Protein AF-A0A2H0BVK3-F1 (afdb_monomer_lite)

Sequence (126 aa):
MKNSLEPKHSLQQIRVWFAWVAFAATLLVFSYLFLSQNFFSSQSKKVFSSQKIVQAVSRLASVPNDAPSVKEIENPDLLREQNPSVFKNLLLGDWILEYQDRLIIYRPSTDSVIGTFPFLQIENEQ

Foldseek 3Di:
DDDDDDDPPDPVVVVVVVVVVVVVVVVVVVVVVVVVVVPPPPPPVPVVVQVVQVVLVVVADPDDPDAWDKDFDQDLVVVCVQPVPVSVPPDHGWMWTHDPFWIWIADPVVSDTPDIGGPVNRPPPD

Secondary structure (DSSP, 8-state):
----------HHHHHHHHHHHHHHHHHHHHHHHHHHHTTSTTSHHHHHHHHHHHHHHHHHS---SSPPEEEE-S-HHHHHHH-HHHHTT--TT-EEEE-SSEEEEEEGGGTEEEEEEETHHHHS--

Radius of gyration: 30.16 Å; chains: 1; bounding box: 53×36×91 Å

Organism: NCBI:txid1975041

pLDDT: mean 82.43, std 14.37, range [49.56, 96.25]

Structure (mmCIF, N/CA/C/O backbone):
data_AF-A0A2H0BVK3-F1
#
_entry.id   AF-A0A2H0BVK3-F1
#
loop_
_atom_site.group_PDB
_atom_site.id
_atom_site.type_symbol
_atom_site.label_atom_id
_atom_site.label_alt_id
_atom_site.label_comp_id
_atom_site.label_asym_id
_atom_site.label_entity_id
_atom_site.label_seq_id
_atom_site.pdbx_PDB_ins_code
_atom_site.Cartn_x
_atom_site.Cartn_y
_atom_site.Cartn_z
_atom_site.occupancy
_atom_site.B_iso_or_equiv
_atom_site.auth_seq_id
_atom_site.auth_comp_id
_atom_site.auth_asym_id
_atom_site.auth_atom_id
_atom_site.pdbx_PDB_model_num
ATOM 1 N N . MET A 1 1 ? 29.665 24.620 -77.336 1.00 49.56 1 MET A N 1
ATOM 2 C CA . MET A 1 1 ? 30.457 24.237 -76.147 1.00 49.56 1 MET A CA 1
ATOM 3 C C . MET A 1 1 ? 29.538 23.524 -75.163 1.00 49.56 1 MET A C 1
ATOM 5 O O . MET A 1 1 ? 28.677 24.171 -74.585 1.00 49.56 1 MET A O 1
ATOM 9 N N . LYS A 1 2 ? 29.642 22.196 -75.044 1.00 51.72 2 LYS A N 1
ATOM 10 C CA . LYS A 1 2 ? 28.954 21.393 -74.019 1.00 51.72 2 LYS A CA 1
ATOM 11 C C . LYS A 1 2 ? 30.021 20.535 -73.347 1.00 51.72 2 LYS A C 1
ATOM 13 O O . LYS A 1 2 ? 30.468 19.554 -73.930 1.00 51.72 2 LYS A O 1
ATOM 18 N N . ASN A 1 3 ? 30.459 20.950 -72.164 1.00 64.06 3 ASN A N 1
ATOM 19 C CA . ASN A 1 3 ? 31.393 20.180 -71.353 1.00 64.06 3 ASN A CA 1
ATOM 20 C C . ASN A 1 3 ? 30.566 19.178 -70.547 1.00 64.06 3 ASN A C 1
ATOM 22 O O . ASN A 1 3 ? 29.938 19.547 -69.557 1.00 64.06 3 ASN A O 1
ATOM 26 N N . SER A 1 4 ? 30.511 17.935 -71.021 1.00 63.72 4 SER A N 1
ATOM 27 C CA . SER A 1 4 ? 29.871 16.837 -70.300 1.00 63.72 4 SER A CA 1
ATOM 28 C C . SER A 1 4 ? 30.871 16.272 -69.296 1.00 63.72 4 SER A C 1
ATOM 30 O O . SER A 1 4 ? 31.802 15.562 -69.668 1.00 63.72 4 SER A O 1
ATOM 32 N N . LEU A 1 5 ? 30.711 16.652 -68.032 1.00 68.56 5 LEU A N 1
ATOM 33 C CA . LEU A 1 5 ? 31.425 16.073 -66.899 1.00 68.56 5 LEU A CA 1
ATOM 34 C C . LEU A 1 5 ? 30.666 14.822 -66.458 1.00 68.56 5 LEU A C 1
ATOM 36 O O . LEU A 1 5 ? 29.665 14.928 -65.754 1.00 68.56 5 LEU A O 1
ATOM 40 N N . GLU A 1 6 ? 31.126 13.643 -66.871 1.00 67.12 6 GLU A N 1
ATOM 41 C CA . GLU A 1 6 ? 30.657 12.404 -66.252 1.00 67.12 6 GLU A CA 1
ATOM 42 C C . GLU A 1 6 ? 31.449 12.123 -64.966 1.00 67.12 6 GLU A C 1
ATOM 44 O O . GLU A 1 6 ? 32.683 12.041 -65.000 1.00 67.12 6 GLU A O 1
ATOM 49 N N . PRO A 1 7 ? 30.775 11.959 -63.814 1.00 68.38 7 PRO A N 1
ATOM 50 C CA . PRO A 1 7 ? 31.442 11.586 -62.580 1.00 68.38 7 PRO A CA 1
ATOM 51 C C . PRO A 1 7 ? 31.808 10.098 -62.615 1.00 68.38 7 PRO A C 1
ATOM 53 O O . PRO A 1 7 ? 30.956 9.214 -62.533 1.00 68.38 7 PRO A O 1
ATOM 56 N N . LYS A 1 8 ? 33.112 9.815 -62.684 1.00 64.69 8 LYS A N 1
ATOM 57 C CA . LYS A 1 8 ? 33.685 8.471 -62.537 1.00 64.69 8 LYS A CA 1
ATOM 58 C C . LYS A 1 8 ? 33.593 8.024 -61.074 1.00 64.69 8 LYS A C 1
ATOM 60 O O . LYS A 1 8 ? 34.580 8.044 -60.340 1.00 64.69 8 LYS A O 1
ATOM 65 N N . HIS A 1 9 ? 32.396 7.639 -60.640 1.00 62.75 9 HIS A N 1
ATOM 66 C CA . HIS A 1 9 ? 32.188 7.060 -59.318 1.00 62.75 9 HIS A CA 1
ATOM 67 C C . HIS A 1 9 ? 32.835 5.668 -59.290 1.00 62.75 9 HIS A C 1
ATOM 69 O O . HIS A 1 9 ? 32.385 4.736 -59.956 1.00 62.75 9 HIS A O 1
ATOM 75 N N . SER A 1 10 ? 33.954 5.531 -58.576 1.00 71.88 10 SER A N 1
ATOM 76 C CA . SER A 1 10 ? 34.682 4.265 -58.515 1.00 71.88 10 SER A CA 1
ATOM 77 C C . SER A 1 10 ? 33.924 3.270 -57.632 1.00 71.88 10 SER A C 1
ATOM 79 O O . SER A 1 10 ? 33.503 3.583 -56.516 1.00 71.88 10 SER A O 1
ATOM 81 N N . LEU A 1 11 ? 33.755 2.043 -58.130 1.00 69.44 11 LEU A N 1
ATOM 82 C CA . LEU A 1 11 ? 32.999 0.965 -57.474 1.00 69.44 11 LEU A CA 1
ATOM 83 C C . LEU A 1 11 ? 33.489 0.643 -56.048 1.00 69.44 11 LEU A C 1
ATOM 85 O O . LEU A 1 11 ? 32.755 0.051 -55.259 1.00 69.44 11 LEU A O 1
ATOM 89 N N . GLN A 1 12 ? 34.707 1.054 -55.684 1.00 70.06 12 GLN A N 1
ATOM 90 C CA . GLN A 1 12 ? 35.232 0.883 -54.330 1.00 70.06 12 GLN A CA 1
ATOM 91 C C . GLN A 1 12 ? 34.587 1.825 -53.306 1.00 70.06 12 GLN A C 1
ATOM 93 O O . GLN A 1 12 ? 34.348 1.406 -52.176 1.00 70.06 12 GLN A O 1
ATOM 98 N N . GLN A 1 13 ? 34.225 3.053 -53.691 1.00 67.94 13 GLN A N 1
ATOM 99 C CA . GLN A 1 13 ? 33.573 4.001 -52.778 1.00 67.94 13 GLN A CA 1
AT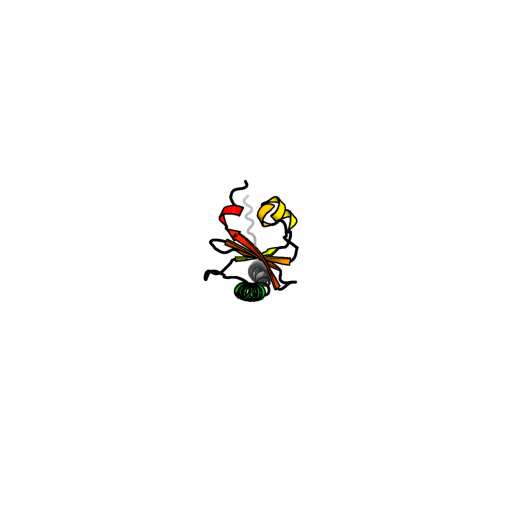OM 100 C C . GLN A 1 13 ? 32.139 3.581 -52.430 1.00 67.94 13 GLN A C 1
ATOM 102 O O . GLN A 1 13 ? 31.678 3.804 -51.313 1.00 67.94 13 GLN A O 1
ATOM 107 N N . ILE A 1 14 ? 31.463 2.884 -53.348 1.00 70.50 14 ILE A N 1
ATOM 108 C CA . ILE A 1 14 ? 30.106 2.367 -53.136 1.00 70.50 14 ILE A CA 1
ATOM 109 C C . ILE A 1 14 ? 30.099 1.283 -52.042 1.00 70.50 14 ILE A C 1
ATOM 111 O O . ILE A 1 14 ? 29.217 1.268 -51.187 1.00 70.50 14 ILE A O 1
ATOM 115 N N . ARG A 1 15 ? 31.119 0.413 -51.998 1.00 75.44 15 ARG A N 1
ATOM 116 C CA . ARG A 1 15 ? 31.215 -0.671 -50.998 1.00 75.44 15 ARG A CA 1
ATOM 117 C C . ARG A 1 15 ? 31.406 -0.149 -49.572 1.00 75.44 15 ARG A C 1
ATOM 119 O O . ARG A 1 15 ? 30.840 -0.712 -48.641 1.00 75.44 15 ARG A O 1
ATOM 126 N N . VAL A 1 16 ? 32.171 0.930 -49.408 1.00 78.88 16 VAL A N 1
ATOM 127 C CA . VAL A 1 16 ? 32.403 1.556 -48.095 1.00 78.88 16 VAL A CA 1
ATOM 128 C C . VAL A 1 16 ? 31.130 2.230 -47.581 1.00 78.88 16 VAL A C 1
ATOM 130 O O . VAL A 1 16 ? 30.813 2.113 -46.401 1.00 78.88 16 VAL A O 1
ATOM 133 N N . TRP A 1 17 ? 30.356 2.868 -48.463 1.00 79.38 17 TRP A N 1
ATOM 134 C CA . TRP A 1 17 ? 29.093 3.507 -48.088 1.00 79.38 17 TRP A CA 1
ATOM 135 C C . TRP A 1 17 ? 28.062 2.498 -47.559 1.00 79.38 17 TRP A C 1
ATOM 137 O O . TRP A 1 17 ? 27.475 2.714 -46.500 1.00 79.38 17 TRP A O 1
ATOM 147 N N . PHE A 1 18 ? 27.922 1.339 -48.213 1.00 83.31 18 PHE A N 1
ATOM 148 C CA . PHE A 1 18 ? 27.029 0.279 -47.731 1.00 83.31 18 PHE A CA 1
ATOM 149 C C . PHE A 1 18 ? 27.444 -0.298 -46.368 1.00 83.31 18 PHE A C 1
ATOM 151 O O . PHE A 1 18 ? 26.574 -0.614 -45.556 1.00 83.31 18 PHE A O 1
ATOM 158 N N . ALA A 1 19 ? 28.747 -0.397 -46.081 1.00 84.50 19 ALA A N 1
ATOM 159 C CA . ALA A 1 19 ? 29.230 -0.891 -44.790 1.00 84.50 19 ALA A CA 1
ATOM 160 C C . ALA A 1 19 ? 28.838 0.038 -43.624 1.00 84.50 19 ALA A C 1
ATOM 162 O O . ALA A 1 19 ? 28.395 -0.438 -42.579 1.00 84.50 19 ALA A O 1
ATOM 163 N N . TRP A 1 20 ? 28.928 1.358 -43.817 1.00 87.44 20 TRP A N 1
ATOM 164 C CA . TRP A 1 20 ? 28.519 2.338 -42.804 1.00 87.44 20 TRP A CA 1
ATOM 165 C C . TRP A 1 20 ? 27.007 2.356 -42.569 1.00 87.44 20 TRP A C 1
ATOM 167 O O . TRP A 1 20 ? 26.570 2.457 -41.424 1.00 87.44 20 TRP A O 1
ATOM 177 N N . VAL A 1 21 ? 26.205 2.195 -43.627 1.00 89.50 21 VAL A N 1
ATOM 178 C CA . VAL A 1 21 ? 24.739 2.112 -43.508 1.00 89.50 21 VAL A CA 1
ATOM 179 C C . VAL A 1 21 ? 24.323 0.871 -42.711 1.00 89.50 21 VAL A C 1
ATOM 181 O O . VAL A 1 21 ? 23.495 0.974 -41.806 1.00 89.50 21 VAL A O 1
ATOM 184 N N . ALA A 1 22 ? 24.933 -0.285 -42.987 1.00 87.56 22 ALA A N 1
ATOM 185 C CA . ALA A 1 22 ? 24.664 -1.512 -42.237 1.00 87.56 22 ALA A CA 1
ATOM 186 C C . ALA A 1 22 ? 25.037 -1.376 -40.749 1.00 87.56 22 ALA A C 1
ATOM 188 O O . ALA A 1 22 ? 24.269 -1.797 -39.887 1.00 87.56 22 ALA A O 1
ATOM 189 N N . PHE A 1 23 ? 26.169 -0.736 -40.442 1.00 90.69 23 PHE A N 1
ATOM 190 C CA . PHE A 1 23 ? 26.614 -0.504 -39.065 1.00 90.69 23 PHE A CA 1
ATOM 191 C C . PHE A 1 23 ? 25.708 0.471 -38.291 1.00 90.69 23 PHE A C 1
ATOM 193 O O . PHE A 1 23 ? 25.426 0.270 -37.110 1.00 90.69 23 PHE A O 1
ATOM 200 N N . ALA A 1 24 ? 25.202 1.517 -38.949 1.00 90.38 24 ALA A N 1
ATOM 201 C CA . ALA A 1 24 ? 24.246 2.435 -38.333 1.00 90.38 24 ALA A CA 1
ATOM 202 C C . ALA A 1 24 ? 22.907 1.740 -38.028 1.00 90.38 24 ALA A C 1
ATOM 204 O O . ALA A 1 24 ? 22.337 1.930 -36.953 1.00 90.38 24 ALA A O 1
ATOM 205 N N . ALA A 1 25 ? 22.427 0.886 -38.939 1.00 89.94 25 ALA A N 1
ATOM 206 C CA . ALA A 1 25 ? 21.197 0.123 -38.739 1.00 89.94 25 ALA A CA 1
ATOM 207 C C . ALA A 1 25 ? 21.306 -0.862 -37.562 1.00 89.94 25 ALA A C 1
ATOM 209 O O . ALA A 1 25 ? 20.380 -0.955 -36.754 1.00 89.94 25 ALA A O 1
ATOM 210 N N . THR A 1 26 ? 22.439 -1.557 -37.408 1.00 88.25 26 THR A N 1
ATOM 211 C CA . THR A 1 26 ? 22.644 -2.469 -36.272 1.00 88.25 26 THR A CA 1
ATOM 212 C C . THR A 1 26 ? 22.720 -1.728 -34.939 1.00 88.25 26 THR A C 1
ATOM 214 O O . THR A 1 26 ? 22.153 -2.207 -33.958 1.00 88.25 26 THR A O 1
ATOM 217 N N . LEU A 1 27 ? 23.337 -0.541 -34.893 1.00 91.62 27 LEU A N 1
ATOM 218 C CA . LEU A 1 27 ? 23.354 0.298 -33.690 1.00 91.62 27 LEU A CA 1
ATOM 219 C C . LEU A 1 27 ? 21.954 0.774 -33.283 1.00 91.62 27 LEU A C 1
ATOM 221 O O . LEU A 1 27 ? 21.639 0.772 -32.094 1.00 91.62 27 LEU A O 1
ATOM 225 N N . LEU A 1 28 ? 21.099 1.130 -34.246 1.00 90.50 28 LEU A N 1
ATOM 226 C CA . LEU A 1 28 ? 19.716 1.533 -33.966 1.00 90.50 28 LEU A CA 1
ATOM 227 C C . LEU A 1 28 ? 18.890 0.378 -33.387 1.00 90.50 28 LEU A C 1
ATOM 229 O O . LEU A 1 28 ? 18.195 0.565 -32.389 1.00 90.50 28 LEU A O 1
ATOM 233 N N . VAL A 1 29 ? 19.008 -0.826 -33.955 1.00 89.75 29 VAL A N 1
ATOM 234 C CA . VAL A 1 29 ? 18.325 -2.021 -33.429 1.00 89.75 29 VAL A CA 1
ATOM 235 C C . VAL A 1 29 ? 18.845 -2.377 -32.035 1.00 89.75 29 VAL A C 1
ATOM 237 O O . VAL A 1 29 ? 18.054 -2.645 -31.134 1.00 89.75 29 VAL A O 1
ATOM 240 N N . PHE A 1 30 ? 20.161 -2.328 -31.818 1.00 87.12 30 PHE A N 1
ATOM 241 C CA . PHE A 1 30 ? 20.760 -2.615 -30.514 1.00 87.12 30 PHE A CA 1
ATOM 242 C C . PHE A 1 30 ? 20.345 -1.592 -29.446 1.00 87.12 30 PHE A C 1
ATOM 244 O O . PHE A 1 30 ? 20.002 -1.973 -28.329 1.00 87.12 30 PHE A O 1
ATOM 251 N N . SER A 1 31 ? 20.306 -0.304 -29.800 1.00 86.06 31 SER A N 1
ATOM 252 C CA . SER A 1 31 ? 19.825 0.768 -28.922 1.00 86.06 31 SER A CA 1
ATOM 253 C C . SER A 1 31 ? 18.356 0.572 -28.546 1.00 86.06 31 SER A C 1
ATOM 255 O O . SER A 1 31 ? 18.015 0.668 -27.367 1.00 86.06 31 SER A O 1
ATOM 257 N N . TYR A 1 32 ? 17.506 0.213 -29.513 1.00 84.00 32 TYR A N 1
ATOM 258 C CA . TYR A 1 32 ? 16.096 -0.085 -29.262 1.00 84.00 32 TYR A CA 1
ATOM 259 C C . TYR A 1 32 ? 15.918 -1.277 -28.307 1.00 84.00 32 TYR A C 1
ATOM 261 O O . TYR A 1 32 ? 15.161 -1.197 -27.338 1.00 84.00 32 TYR A O 1
ATOM 269 N N . LEU A 1 33 ? 16.667 -2.364 -28.523 1.00 82.56 33 LEU A N 1
ATOM 270 C CA . LEU A 1 33 ? 16.619 -3.545 -27.658 1.00 82.56 33 LEU A CA 1
ATOM 271 C C . LEU A 1 33 ? 17.124 -3.243 -26.240 1.00 82.56 33 LEU A C 1
ATOM 273 O O . LEU A 1 33 ? 16.482 -3.641 -25.269 1.00 82.56 33 LEU A O 1
ATOM 277 N N . PHE A 1 34 ? 18.218 -2.494 -26.097 1.00 79.81 34 PHE A N 1
ATOM 278 C CA . PHE A 1 34 ? 18.769 -2.133 -24.790 1.00 79.81 34 PHE A CA 1
ATOM 279 C C . PHE A 1 34 ? 17.824 -1.227 -23.987 1.00 79.81 34 PHE A C 1
ATOM 281 O O . PHE A 1 34 ? 17.633 -1.435 -22.789 1.00 79.81 34 PHE A O 1
ATOM 288 N N . LEU A 1 35 ? 17.165 -0.269 -24.649 1.00 69.44 35 LEU A N 1
ATOM 289 C CA . LEU A 1 35 ? 16.199 0.617 -23.997 1.00 69.44 35 LEU A CA 1
ATOM 290 C C . LEU A 1 35 ? 14.964 -0.148 -23.488 1.00 69.44 35 LEU A C 1
ATOM 292 O O . LEU A 1 35 ? 14.410 0.204 -22.449 1.00 69.44 35 LEU A O 1
ATOM 296 N N . SER A 1 36 ? 14.569 -1.228 -24.170 1.00 68.81 36 SER A N 1
ATOM 297 C CA . SER A 1 36 ? 13.418 -2.051 -23.773 1.00 68.81 36 SER A CA 1
ATOM 298 C C . SER A 1 36 ? 13.660 -2.920 -22.528 1.00 68.81 36 SER A C 1
ATOM 300 O O . SER A 1 36 ? 12.717 -3.204 -21.790 1.00 68.81 36 SER A O 1
ATOM 302 N N . GLN A 1 37 ? 14.907 -3.313 -22.237 1.00 63.53 37 GLN A N 1
ATOM 303 C CA . GLN A 1 37 ? 15.201 -4.201 -21.102 1.00 63.53 37 GLN A CA 1
ATOM 304 C C . GLN A 1 37 ?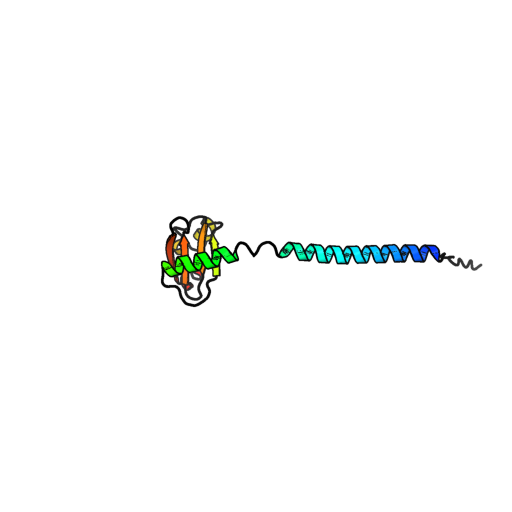 15.241 -3.483 -19.744 1.00 63.53 37 GLN A C 1
ATOM 306 O O . GLN A 1 37 ? 14.935 -4.098 -18.723 1.00 63.53 37 GLN A O 1
ATOM 311 N N . ASN A 1 38 ? 15.535 -2.179 -19.701 1.00 60.66 38 ASN A N 1
ATOM 312 C CA . ASN A 1 38 ? 15.649 -1.446 -18.432 1.00 60.66 38 ASN A CA 1
ATOM 313 C C . ASN A 1 38 ? 14.305 -1.149 -17.733 1.00 60.66 38 ASN A C 1
ATOM 315 O O . ASN A 1 38 ? 14.309 -0.732 -16.577 1.00 60.66 38 ASN A O 1
ATOM 319 N N . PHE A 1 39 ? 13.155 -1.387 -18.374 1.00 59.91 39 PHE A N 1
ATOM 320 C CA . PHE A 1 39 ? 11.841 -1.068 -17.796 1.00 59.91 39 PHE A CA 1
ATOM 321 C C . PHE A 1 39 ? 11.241 -2.149 -16.873 1.00 59.91 39 PHE A C 1
ATOM 323 O O . PHE A 1 39 ? 10.299 -1.854 -16.139 1.00 59.91 39 PHE A O 1
ATOM 330 N N . PHE A 1 40 ? 11.767 -3.380 -16.839 1.00 57.84 40 PHE A N 1
ATOM 331 C CA . PHE A 1 40 ? 11.108 -4.501 -16.138 1.00 57.84 40 PHE A CA 1
ATOM 332 C C . PHE A 1 40 ? 11.600 -4.800 -14.708 1.00 57.84 40 PHE A C 1
ATOM 334 O O . PHE A 1 40 ? 11.017 -5.639 -14.021 1.00 57.84 40 PHE A O 1
ATOM 341 N N . SER A 1 41 ? 12.620 -4.107 -14.200 1.00 55.16 41 SER A N 1
ATOM 342 C CA . SER A 1 41 ? 13.283 -4.505 -12.943 1.00 55.16 41 SER A CA 1
ATOM 343 C C . SER A 1 41 ? 12.623 -4.005 -11.644 1.00 55.16 41 SER A C 1
ATOM 345 O O . SER A 1 41 ? 13.065 -4.385 -10.561 1.00 55.16 41 SER A O 1
ATOM 347 N N . SER A 1 42 ? 11.555 -3.198 -11.705 1.00 52.97 42 SER A N 1
ATOM 348 C CA . SER A 1 42 ? 10.994 -2.523 -10.513 1.00 52.97 42 SER A CA 1
ATOM 349 C C . SER A 1 42 ? 9.730 -3.155 -9.911 1.00 52.97 42 SER A C 1
ATOM 351 O O . SER A 1 42 ? 9.275 -2.703 -8.862 1.00 52.97 42 SER A O 1
ATOM 353 N N . GLN A 1 43 ? 9.149 -4.200 -10.514 1.00 52.09 43 GLN A N 1
ATOM 354 C CA . GLN A 1 43 ? 7.882 -4.775 -10.020 1.00 52.09 43 GLN A CA 1
ATOM 355 C C . GLN A 1 43 ? 8.038 -5.996 -9.097 1.00 52.09 43 GLN A C 1
ATOM 357 O O . GLN A 1 43 ? 7.149 -6.262 -8.290 1.00 52.09 43 GLN A O 1
ATOM 362 N N . SER A 1 44 ? 9.159 -6.722 -9.130 1.00 50.69 44 SER A N 1
ATOM 363 C CA . SER A 1 44 ? 9.262 -8.013 -8.423 1.00 50.69 44 SER A CA 1
ATOM 364 C C . SER A 1 44 ? 9.339 -7.900 -6.892 1.00 50.69 44 SER A C 1
ATOM 366 O O . SER A 1 44 ? 8.886 -8.806 -6.195 1.00 50.69 44 SER A O 1
ATOM 368 N N . LYS A 1 45 ? 9.838 -6.783 -6.341 1.00 52.88 45 LYS A N 1
ATOM 369 C CA . LYS A 1 45 ? 9.876 -6.565 -4.880 1.00 52.88 45 LYS A CA 1
ATOM 370 C C . LYS A 1 45 ? 8.539 -6.110 -4.282 1.00 52.88 45 LYS A C 1
ATOM 372 O O . LYS A 1 45 ? 8.270 -6.450 -3.136 1.00 52.88 45 LYS A O 1
ATOM 377 N N . LYS A 1 46 ? 7.694 -5.380 -5.025 1.00 54.09 46 LYS A N 1
ATOM 378 C CA . LYS A 1 46 ? 6.429 -4.839 -4.483 1.00 54.09 46 LYS A CA 1
ATOM 379 C C . LYS A 1 46 ? 5.338 -5.913 -4.342 1.00 54.09 46 LYS A C 1
ATOM 381 O O . LYS A 1 46 ? 4.636 -5.932 -3.337 1.00 54.09 46 LYS A O 1
ATOM 386 N N . VAL A 1 47 ? 5.252 -6.860 -5.282 1.00 59.12 47 VAL A N 1
ATOM 387 C CA . VAL A 1 47 ? 4.188 -7.891 -5.306 1.00 59.12 47 VAL A CA 1
ATOM 388 C C . VAL A 1 47 ? 4.256 -8.851 -4.107 1.00 59.12 47 VAL A C 1
ATOM 390 O O . VAL A 1 47 ? 3.222 -9.205 -3.539 1.00 59.12 47 VAL A O 1
ATOM 393 N N . PHE A 1 48 ? 5.462 -9.229 -3.666 1.00 58.84 48 PHE A N 1
ATOM 394 C CA . PHE A 1 48 ? 5.641 -10.088 -2.485 1.00 58.84 48 PHE A CA 1
ATOM 395 C C . PHE A 1 48 ? 5.213 -9.413 -1.177 1.00 58.84 48 PHE A C 1
ATOM 397 O O . PHE A 1 48 ? 4.797 -10.099 -0.241 1.00 58.84 48 PHE A O 1
ATOM 404 N N . SER A 1 49 ? 5.308 -8.085 -1.104 1.00 73.12 49 SER A N 1
ATOM 405 C CA . SER A 1 49 ? 4.851 -7.328 0.059 1.00 73.12 49 SER A CA 1
ATOM 406 C C . SER A 1 49 ? 3.326 -7.289 0.107 1.00 73.12 49 SER A C 1
ATOM 408 O O . SER A 1 49 ? 2.751 -7.610 1.141 1.00 73.12 49 SER A O 1
ATOM 410 N N . SER A 1 50 ? 2.656 -7.014 -1.016 1.00 85.00 50 SER A N 1
ATOM 411 C CA . SER A 1 50 ? 1.195 -6.869 -1.053 1.00 85.00 50 SER A CA 1
ATOM 412 C C . SER A 1 50 ? 0.449 -8.113 -0.560 1.00 85.00 50 SER A C 1
ATOM 414 O O . SER A 1 50 ? -0.449 -7.985 0.264 1.00 85.00 50 SER A O 1
ATOM 416 N N . GLN A 1 51 ? 0.843 -9.323 -0.974 1.00 90.06 51 GLN A N 1
ATOM 417 C CA . GLN A 1 51 ? 0.173 -10.555 -0.523 1.00 90.06 51 GLN A CA 1
ATOM 418 C C . GLN A 1 51 ? 0.306 -10.786 0.987 1.00 90.06 51 GLN A C 1
ATOM 420 O O . GLN A 1 51 ? -0.663 -11.168 1.642 1.00 90.06 51 GLN A O 1
ATOM 425 N N . LYS A 1 52 ? 1.489 -10.517 1.556 1.00 91.69 52 LYS A N 1
ATOM 426 C CA . LYS A 1 52 ? 1.715 -10.629 3.004 1.00 91.69 52 LYS A CA 1
ATOM 427 C C . LYS A 1 52 ? 0.877 -9.625 3.782 1.00 91.69 52 LYS A C 1
ATOM 429 O O . LYS A 1 52 ? 0.354 -9.969 4.834 1.00 91.69 52 LYS A O 1
ATOM 434 N N . ILE A 1 53 ? 0.736 -8.408 3.259 1.00 92.94 53 ILE A N 1
ATOM 435 C CA . ILE A 1 53 ? -0.095 -7.367 3.865 1.00 92.94 53 ILE A CA 1
ATOM 436 C C . ILE A 1 53 ? -1.572 -7.769 3.822 1.00 92.94 53 ILE A C 1
ATOM 438 O O . ILE A 1 53 ? -2.232 -7.726 4.854 1.00 92.94 53 ILE A O 1
ATOM 442 N N . VAL A 1 54 ? -2.078 -8.242 2.679 1.00 93.88 54 VAL A N 1
ATOM 443 C CA . VAL A 1 54 ? -3.467 -8.725 2.565 1.00 93.88 54 VAL A CA 1
ATOM 444 C C . VAL A 1 54 ? -3.729 -9.869 3.544 1.00 93.88 54 VAL A C 1
ATOM 446 O O . VAL A 1 54 ? -4.721 -9.839 4.265 1.00 93.88 54 VAL A O 1
ATOM 449 N N . GLN A 1 55 ? -2.807 -10.831 3.638 1.00 94.06 55 GLN A N 1
ATOM 450 C CA . GLN A 1 55 ? -2.910 -11.933 4.593 1.00 94.06 55 GLN A CA 1
ATOM 451 C C . GLN A 1 55 ? -2.822 -11.459 6.053 1.00 94.06 55 GLN A C 1
ATOM 453 O O . GLN A 1 55 ? -3.493 -12.009 6.924 1.00 94.06 55 GLN A O 1
ATOM 458 N N . ALA A 1 56 ? -1.997 -10.455 6.356 1.00 94.31 56 ALA A N 1
ATOM 459 C CA . ALA A 1 56 ? -1.932 -9.877 7.693 1.00 94.31 56 ALA A CA 1
ATOM 460 C C . ALA A 1 56 ? -3.277 -9.244 8.063 1.00 94.31 56 ALA A C 1
ATOM 462 O O . ALA A 1 56 ? -3.855 -9.601 9.087 1.00 94.31 56 ALA A O 1
ATOM 463 N N . VAL A 1 57 ? -3.821 -8.407 7.180 1.00 94.69 57 VAL A N 1
ATOM 464 C CA . VAL A 1 57 ? -5.099 -7.718 7.385 1.00 94.69 57 VAL A CA 1
ATOM 465 C C . VAL A 1 57 ? -6.267 -8.697 7.477 1.00 94.69 57 VAL A C 1
ATOM 467 O O . VAL A 1 57 ? -7.110 -8.528 8.352 1.00 94.69 57 VAL A O 1
ATOM 470 N N . SER A 1 58 ? -6.297 -9.761 6.670 1.00 94.38 58 SER A N 1
ATOM 471 C CA . SER A 1 58 ? -7.370 -10.766 6.720 1.00 94.38 58 SER A CA 1
ATOM 472 C C . SER A 1 58 ? -7.429 -11.537 8.043 1.00 94.38 58 SER A C 1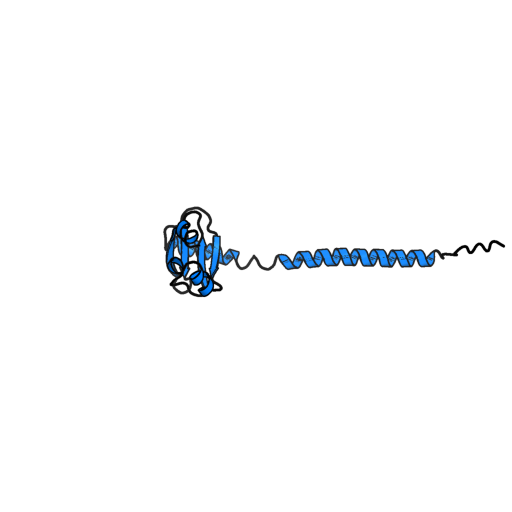
ATOM 474 O O . SER A 1 58 ? -8.447 -12.149 8.351 1.00 94.38 58 SER A O 1
ATOM 476 N N . ARG A 1 59 ? -6.338 -11.547 8.825 1.00 95.06 59 ARG A N 1
ATOM 477 C CA . ARG A 1 59 ? -6.323 -12.113 10.188 1.00 95.06 59 ARG A CA 1
ATOM 478 C C . ARG A 1 59 ? -6.875 -11.141 11.229 1.00 95.06 59 ARG A C 1
ATOM 480 O O . ARG A 1 59 ? -7.317 -11.583 12.283 1.00 95.06 59 ARG A O 1
ATOM 487 N N . LEU A 1 60 ? -6.806 -9.841 10.951 1.00 93.88 60 LEU A N 1
ATOM 488 C CA . LEU A 1 60 ? -7.147 -8.772 11.891 1.00 93.88 60 LEU A CA 1
ATOM 489 C C . LEU A 1 60 ? -8.560 -8.223 11.673 1.00 93.88 60 LEU A C 1
ATOM 491 O O . LEU A 1 60 ? -9.187 -7.753 12.619 1.00 93.88 60 LEU A O 1
ATOM 495 N N . ALA A 1 61 ? -9.063 -8.267 10.441 1.00 91.12 61 ALA A N 1
ATOM 496 C CA . ALA A 1 61 ? -10.355 -7.719 10.062 1.00 91.12 61 ALA A CA 1
ATOM 497 C C . ALA A 1 61 ? -11.067 -8.611 9.039 1.00 91.12 61 ALA A C 1
ATOM 499 O O . ALA A 1 61 ? -10.443 -9.356 8.284 1.00 91.12 61 ALA A O 1
ATOM 500 N N . SER A 1 62 ? -12.397 -8.501 8.993 1.00 89.62 62 SER A N 1
ATOM 501 C CA . SER A 1 62 ? -13.191 -9.121 7.933 1.00 89.62 62 SER A CA 1
ATOM 502 C C . SER A 1 62 ? -12.948 -8.367 6.627 1.00 89.62 62 SER A C 1
ATOM 504 O O . SER A 1 62 ? -13.328 -7.202 6.491 1.00 89.62 62 SER A O 1
ATOM 506 N N . VAL A 1 63 ? -12.272 -9.036 5.696 1.00 89.75 63 VAL A N 1
ATOM 507 C CA . VAL A 1 63 ? -11.980 -8.523 4.357 1.00 89.75 63 VAL A CA 1
ATOM 508 C C . V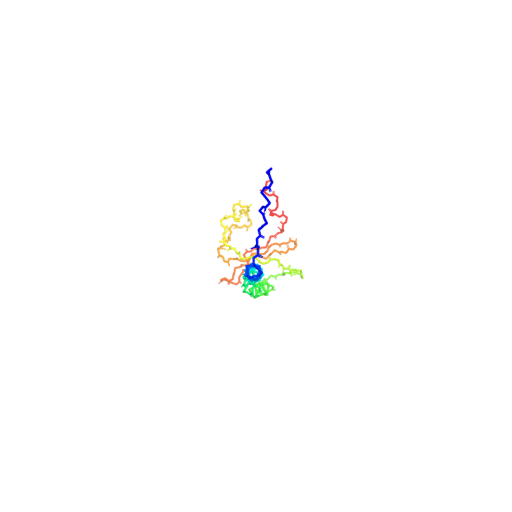AL A 1 63 ? -12.932 -9.153 3.340 1.00 89.75 63 VAL A C 1
ATOM 510 O O . VAL A 1 63 ? -13.266 -10.335 3.476 1.00 89.75 63 VAL A O 1
ATOM 513 N N . PRO A 1 64 ? -13.399 -8.390 2.341 1.00 86.56 64 PRO A N 1
ATOM 514 C CA . PRO A 1 64 ? -14.171 -8.961 1.252 1.00 86.56 64 PRO A CA 1
ATOM 515 C C . PRO A 1 64 ? -13.285 -9.836 0.340 1.00 86.56 64 PRO A C 1
ATOM 517 O O . PRO A 1 64 ? -12.060 -9.858 0.455 1.00 86.56 64 PRO A O 1
ATOM 520 N N . ASN A 1 65 ? -13.928 -10.662 -0.492 1.00 86.81 65 ASN A N 1
ATOM 521 C CA . ASN A 1 65 ? -13.255 -11.694 -1.298 1.00 86.81 65 ASN A CA 1
ATOM 522 C C . ASN A 1 65 ? -12.702 -11.157 -2.636 1.00 86.81 65 ASN A C 1
ATOM 524 O O . ASN A 1 65 ? -12.183 -11.916 -3.452 1.00 86.81 65 ASN A O 1
ATOM 528 N N . ASP A 1 66 ? -12.860 -9.863 -2.901 1.00 88.38 66 ASP A N 1
ATOM 529 C CA . ASP A 1 66 ? -12.251 -9.167 -4.027 1.00 88.38 66 ASP A CA 1
ATOM 530 C C . ASP A 1 66 ? -10.779 -8.837 -3.741 1.00 88.38 66 ASP A C 1
ATOM 532 O O . ASP A 1 66 ? -10.341 -8.698 -2.600 1.00 88.38 66 ASP A O 1
ATOM 536 N N . ALA A 1 67 ? -9.982 -8.749 -4.806 1.00 89.88 67 ALA A N 1
ATOM 537 C CA . ALA A 1 67 ? -8.567 -8.429 -4.687 1.00 89.88 67 ALA A CA 1
ATOM 538 C C . ALA A 1 67 ? -8.388 -6.922 -4.423 1.00 89.88 67 ALA A C 1
ATOM 540 O O . ALA A 1 67 ? -8.772 -6.126 -5.285 1.00 89.88 67 ALA A O 1
ATOM 541 N N . PRO A 1 68 ? -7.775 -6.511 -3.296 1.00 93.81 68 PRO A N 1
ATOM 542 C CA . PRO A 1 68 ? -7.550 -5.100 -3.026 1.00 93.81 68 PRO A CA 1
ATOM 543 C C . PRO A 1 68 ? -6.399 -4.533 -3.857 1.00 93.81 68 PRO A C 1
ATOM 545 O O . PRO A 1 68 ? -5.407 -5.209 -4.146 1.00 93.81 68 PRO A O 1
ATOM 548 N N . SER A 1 69 ? -6.485 -3.239 -4.148 1.00 92.81 69 SER A N 1
ATOM 549 C CA . SER A 1 69 ? -5.344 -2.420 -4.556 1.00 92.81 69 SER A CA 1
ATOM 550 C C . SER A 1 69 ? -4.560 -2.027 -3.304 1.00 92.81 69 SER A C 1
ATOM 552 O O . SER A 1 69 ? -5.107 -1.464 -2.360 1.00 92.81 69 SER A O 1
ATOM 554 N N . VAL A 1 70 ? -3.273 -2.370 -3.267 1.00 93.56 70 VAL A N 1
ATOM 555 C CA . VAL A 1 70 ? -2.431 -2.215 -2.076 1.00 93.56 70 VAL A CA 1
ATOM 556 C C . VAL A 1 70 ? -1.363 -1.158 -2.344 1.00 93.56 70 VAL A C 1
ATOM 558 O O . VAL A 1 70 ? -0.550 -1.324 -3.256 1.00 93.56 70 VAL A O 1
ATOM 561 N N . LYS A 1 71 ? -1.347 -0.089 -1.545 1.00 92.69 71 LYS A N 1
ATOM 562 C CA . LYS A 1 71 ? -0.427 1.049 -1.692 1.00 92.69 71 LYS A CA 1
ATOM 563 C C . LYS A 1 71 ? 0.255 1.369 -0.365 1.00 92.69 71 LYS A C 1
ATOM 565 O O . LYS A 1 71 ? -0.392 1.403 0.676 1.00 92.69 71 LYS A O 1
ATOM 570 N N . GLU A 1 72 ? 1.558 1.611 -0.413 1.00 93.06 72 GLU A N 1
ATOM 571 C CA . GLU A 1 72 ? 2.319 2.130 0.725 1.00 93.06 72 GLU A CA 1
ATOM 572 C C . GLU A 1 72 ? 2.225 3.656 0.750 1.00 93.06 72 GLU A C 1
ATO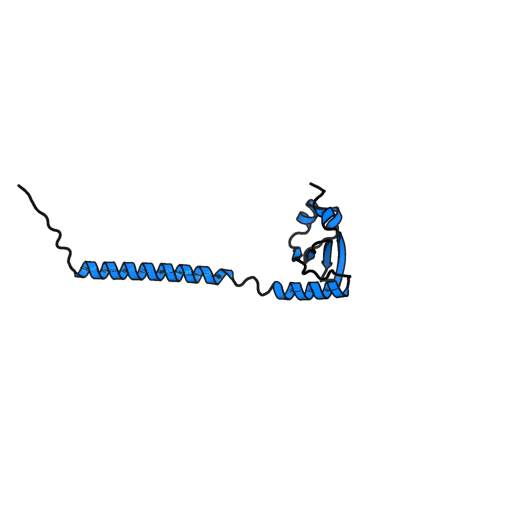M 574 O O . GLU A 1 72 ? 2.243 4.310 -0.296 1.00 93.06 72 GLU A O 1
ATOM 579 N N . ILE A 1 73 ? 2.106 4.225 1.943 1.00 92.12 73 ILE A N 1
ATOM 580 C CA . ILE A 1 73 ? 2.009 5.667 2.130 1.00 92.12 73 ILE A CA 1
ATOM 581 C C . ILE A 1 73 ? 3.410 6.266 2.165 1.00 92.12 73 ILE A C 1
ATOM 583 O O . ILE A 1 73 ? 4.155 6.085 3.129 1.00 92.12 73 ILE A O 1
ATOM 587 N N . GLU A 1 74 ? 3.729 7.029 1.120 1.00 92.38 74 GLU A N 1
ATOM 588 C CA . GLU A 1 74 ? 4.994 7.763 0.983 1.00 92.38 74 GLU A CA 1
ATOM 589 C C . GLU A 1 74 ? 4.914 9.189 1.553 1.00 92.38 74 GLU A C 1
ATOM 591 O O . GLU A 1 74 ? 5.918 9.730 2.010 1.00 92.38 74 GLU A O 1
ATOM 596 N N . ASN A 1 75 ? 3.727 9.810 1.550 1.00 93.75 75 ASN A N 1
ATOM 597 C CA . ASN A 1 75 ? 3.521 11.153 2.091 1.00 93.75 75 ASN A CA 1
ATOM 598 C C . ASN A 1 75 ? 2.149 11.267 2.786 1.00 93.75 75 ASN A C 1
ATOM 600 O O . ASN A 1 75 ? 1.131 11.451 2.113 1.00 93.75 75 ASN A O 1
ATOM 604 N N . PRO A 1 76 ? 2.096 11.150 4.125 1.00 94.00 76 PRO A N 1
ATOM 605 C CA . PRO A 1 76 ? 0.838 11.203 4.860 1.00 94.00 76 PRO A CA 1
ATOM 606 C C . PRO A 1 76 ? 0.226 12.607 4.930 1.00 94.00 76 PRO A C 1
ATOM 608 O O . PRO A 1 76 ? -0.982 12.719 5.129 1.00 94.00 76 PRO A O 1
ATOM 611 N N . ASP A 1 77 ? 1.024 13.668 4.779 1.00 94.94 77 ASP A N 1
ATOM 612 C CA . ASP A 1 77 ? 0.535 15.047 4.859 1.00 94.94 77 ASP A CA 1
ATOM 613 C C . ASP A 1 77 ? -0.366 15.381 3.662 1.00 94.94 77 ASP A C 1
ATOM 615 O O . ASP A 1 77 ? -1.468 15.886 3.856 1.00 94.94 77 ASP A O 1
ATOM 619 N N . LEU A 1 78 ? 0.030 14.980 2.447 1.00 91.50 78 LEU A N 1
ATOM 620 C CA . LEU A 1 78 ? -0.775 15.189 1.232 1.00 91.50 78 LEU A CA 1
ATOM 621 C C . LEU A 1 78 ? -2.134 14.484 1.292 1.00 91.50 78 LEU A C 1
ATOM 623 O O . LEU A 1 78 ? -3.148 15.039 0.880 1.00 91.50 78 LEU A O 1
ATOM 627 N N . LEU A 1 79 ? -2.172 13.259 1.819 1.00 90.38 79 LEU A N 1
ATOM 628 C CA . LEU A 1 79 ? -3.430 12.527 1.976 1.00 90.38 79 LEU A CA 1
ATOM 629 C C . LEU A 1 79 ? -4.324 13.197 3.026 1.00 90.38 79 LEU A C 1
ATOM 631 O O . LEU A 1 79 ? -5.530 13.315 2.825 1.00 90.38 79 LEU A O 1
ATOM 635 N N . ARG A 1 80 ? -3.739 13.707 4.116 1.00 92.62 80 ARG A N 1
ATOM 636 C CA . ARG A 1 80 ? -4.473 14.472 5.134 1.00 92.62 80 ARG A CA 1
ATOM 637 C C . ARG A 1 80 ? -5.071 15.768 4.594 1.00 92.62 80 ARG A C 1
ATOM 639 O O . ARG A 1 80 ? -6.156 16.124 5.035 1.00 92.62 80 ARG A O 1
ATOM 646 N N . GLU A 1 81 ? -4.408 16.446 3.662 1.00 90.94 81 GLU A N 1
ATOM 647 C CA . GLU A 1 81 ? -4.972 17.626 2.990 1.00 90.94 81 GLU A CA 1
ATOM 648 C C . GLU A 1 81 ? -6.192 17.276 2.130 1.00 90.94 81 GLU A C 1
ATOM 650 O O . GLU A 1 81 ? -7.137 18.057 2.070 1.00 90.94 81 GLU A O 1
ATOM 655 N N . GLN A 1 82 ? -6.195 16.096 1.501 1.00 88.12 82 GLN A N 1
ATOM 656 C CA . GLN A 1 82 ? -7.302 15.636 0.657 1.00 88.12 82 GLN A CA 1
ATOM 657 C C . GLN A 1 82 ? -8.515 15.178 1.467 1.00 88.12 82 GLN A C 1
ATOM 659 O O . GLN A 1 82 ? -9.645 15.454 1.083 1.00 88.12 82 GLN A O 1
ATOM 664 N N . ASN A 1 83 ? -8.291 14.445 2.561 1.00 88.44 83 ASN A N 1
ATOM 665 C CA . ASN A 1 83 ? -9.365 14.004 3.444 1.00 88.44 83 ASN A CA 1
ATOM 666 C C . ASN A 1 83 ? -8.863 13.876 4.896 1.00 88.44 83 ASN A C 1
ATOM 668 O O . ASN A 1 83 ? -8.402 12.805 5.324 1.00 88.44 83 ASN A O 1
ATOM 672 N N . PRO A 1 84 ? -8.936 14.957 5.691 1.00 90.31 84 PRO A N 1
ATOM 673 C CA . PRO A 1 84 ? -8.411 14.963 7.052 1.00 90.31 84 PRO A CA 1
ATOM 674 C C . PRO A 1 84 ? -9.197 14.032 7.978 1.00 90.31 84 PRO A C 1
ATOM 676 O O . PRO A 1 84 ? -8.641 13.543 8.960 1.00 90.31 84 PRO A O 1
ATOM 679 N N . SER A 1 85 ? -10.465 13.759 7.667 1.00 88.31 85 SER A N 1
ATOM 680 C CA . SER A 1 85 ? -11.345 12.893 8.455 1.00 88.31 85 SER A CA 1
ATOM 681 C C . SER A 1 85 ? -10.898 11.429 8.398 1.00 88.31 85 SER A C 1
ATOM 683 O O . SER A 1 85 ? -10.826 10.761 9.431 1.00 88.31 85 SER A O 1
ATOM 685 N N . VAL A 1 86 ? -10.541 10.946 7.205 1.00 88.69 86 VAL A N 1
ATOM 686 C CA . VAL A 1 86 ? -10.096 9.565 6.965 1.00 88.69 86 VAL A CA 1
ATOM 687 C C . VAL A 1 86 ? -8.626 9.379 7.349 1.00 88.69 86 VAL A C 1
ATOM 689 O O . VAL A 1 86 ? -8.262 8.395 7.997 1.00 88.69 86 VAL A O 1
ATOM 692 N N . PHE A 1 87 ? -7.766 10.338 7.002 1.00 91.81 87 PHE A N 1
ATOM 693 C CA . PHE A 1 87 ? -6.313 10.175 7.098 1.00 91.81 87 PHE A CA 1
ATOM 694 C C . PHE A 1 87 ? -5.679 10.838 8.332 1.00 91.81 87 PHE A C 1
ATOM 696 O O . PHE A 1 87 ? -4.456 10.926 8.429 1.00 91.81 87 PHE A O 1
ATOM 703 N N . LYS A 1 88 ? -6.467 11.266 9.327 1.00 91.12 88 LYS A N 1
ATOM 704 C CA . LYS A 1 88 ? -5.970 11.975 10.525 1.00 91.12 88 LYS A CA 1
ATOM 705 C C . LYS A 1 88 ? -4.793 11.293 11.234 1.00 91.12 88 LYS A C 1
ATOM 707 O O . LYS A 1 88 ? -3.872 11.969 11.681 1.00 91.12 88 LYS A O 1
ATOM 712 N N . ASN A 1 89 ? -4.837 9.966 11.352 1.00 92.25 89 ASN A N 1
ATOM 713 C CA . ASN A 1 89 ? -3.878 9.174 12.136 1.00 92.25 89 ASN A CA 1
ATOM 714 C C . ASN A 1 89 ? -2.821 8.466 11.272 1.00 92.25 89 ASN A C 1
ATOM 716 O O . ASN A 1 89 ? -2.162 7.532 11.742 1.00 92.25 89 ASN A O 1
ATOM 720 N N . LEU A 1 90 ? -2.701 8.878 10.010 1.00 94.06 90 LEU A N 1
ATOM 721 C CA . LEU A 1 90 ? -1.840 8.254 9.019 1.00 94.06 90 LEU A CA 1
ATOM 722 C C . LEU A 1 90 ? -0.362 8.580 9.269 1.00 94.06 90 LEU A C 1
ATOM 724 O O . LEU A 1 90 ? -0.003 9.749 9.441 1.00 94.06 90 LEU A O 1
ATOM 728 N N . LEU A 1 91 ? 0.493 7.559 9.242 1.00 95.56 91 LEU A N 1
ATOM 729 C CA . LEU A 1 91 ? 1.944 7.691 9.361 1.00 95.56 91 LEU A CA 1
ATOM 730 C C . LEU A 1 91 ? 2.657 7.200 8.095 1.00 95.56 91 LEU A C 1
ATOM 732 O O . LEU A 1 91 ? 2.109 6.445 7.293 1.00 95.56 91 LEU A O 1
ATOM 736 N N . LEU A 1 92 ? 3.907 7.635 7.928 1.00 94.25 92 LEU A N 1
ATOM 737 C CA . LEU A 1 92 ? 4.791 7.143 6.873 1.00 94.25 92 LEU A CA 1
ATOM 738 C C . LEU A 1 92 ? 5.012 5.628 7.031 1.00 94.25 92 LEU A C 1
ATOM 740 O O . LEU A 1 92 ? 5.341 5.168 8.127 1.00 94.25 92 LEU A O 1
ATOM 744 N N . GLY A 1 93 ? 4.859 4.874 5.940 1.00 91.62 93 GLY A N 1
ATOM 745 C CA . GLY A 1 93 ? 5.005 3.413 5.937 1.00 91.62 93 GLY A CA 1
ATOM 746 C C . GLY A 1 93 ? 3.759 2.637 6.383 1.00 91.62 93 GLY A C 1
ATOM 747 O O . GLY A 1 93 ? 3.793 1.404 6.426 1.00 91.62 93 GLY A O 1
ATOM 748 N N . ASP A 1 94 ? 2.652 3.322 6.690 1.00 95.12 94 ASP A N 1
ATOM 749 C CA . ASP A 1 94 ? 1.339 2.679 6.734 1.00 95.12 94 ASP A CA 1
ATOM 750 C C . ASP A 1 94 ? 0.944 2.207 5.320 1.00 95.12 94 ASP A C 1
ATOM 752 O O . ASP A 1 94 ? 1.412 2.721 4.300 1.00 95.12 94 ASP A O 1
ATOM 756 N N . TRP A 1 95 ? 0.065 1.214 5.255 1.00 95.38 95 TRP A N 1
ATOM 757 C CA . TRP A 1 95 ? -0.427 0.623 4.017 1.00 95.38 95 TRP A CA 1
ATOM 758 C C . TRP A 1 95 ? -1.925 0.849 3.878 1.00 95.38 95 TRP A C 1
ATOM 760 O O . TRP A 1 95 ? -2.685 0.680 4.829 1.00 95.38 95 TRP A O 1
ATOM 770 N N . ILE A 1 96 ? -2.353 1.186 2.669 1.00 94.25 96 ILE A N 1
ATOM 771 C CA . ILE A 1 96 ? -3.753 1.336 2.292 1.00 94.25 96 ILE A CA 1
ATOM 772 C C . ILE A 1 96 ? -4.141 0.143 1.424 1.00 94.25 96 ILE A C 1
ATOM 774 O O . ILE A 1 96 ? -3.460 -0.174 0.447 1.00 94.25 96 ILE A O 1
ATOM 778 N N . LEU A 1 97 ? -5.239 -0.509 1.790 1.00 94.69 97 LEU A N 1
ATOM 779 C CA . LEU A 1 97 ? -5.897 -1.540 1.004 1.00 94.69 97 LEU A CA 1
ATOM 780 C C . LEU A 1 97 ? -7.230 -0.973 0.518 1.00 94.69 97 LEU A C 1
ATOM 782 O O . LEU A 1 97 ? -8.150 -0.756 1.307 1.00 94.69 97 LEU A O 1
ATOM 786 N N . GLU A 1 98 ? -7.312 -0.711 -0.776 1.00 93.25 98 GLU A N 1
ATOM 787 C CA . GLU A 1 98 ? -8.5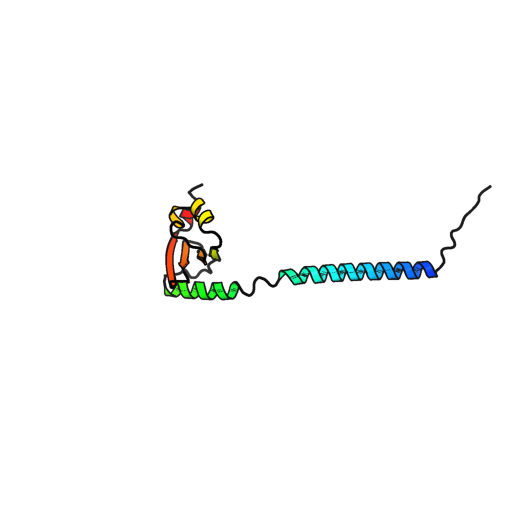00 -0.213 -1.461 1.00 93.25 98 GLU A CA 1
ATOM 788 C C . GLU A 1 98 ? -9.280 -1.407 -2.021 1.00 93.25 98 GLU A C 1
ATOM 790 O O . GLU A 1 98 ? -8.795 -2.109 -2.911 1.00 93.25 98 GLU A O 1
ATOM 795 N N . TYR A 1 99 ? -10.478 -1.634 -1.496 1.00 92.81 99 TYR A N 1
ATOM 796 C CA . TYR A 1 99 ? -11.467 -2.571 -2.028 1.00 92.81 99 TYR A CA 1
ATOM 797 C C . TYR A 1 99 ? -12.543 -1.798 -2.792 1.00 92.81 99 TYR A C 1
ATOM 799 O O . TYR A 1 99 ? -12.579 -0.566 -2.758 1.00 92.81 99 TYR A O 1
ATOM 807 N N . GLN A 1 100 ? -13.450 -2.512 -3.461 1.00 90.25 100 GLN A N 1
ATOM 808 C CA . GLN A 1 100 ? -14.529 -1.861 -4.209 1.00 90.25 100 GLN A CA 1
ATOM 809 C C . GLN A 1 100 ? -15.473 -1.030 -3.324 1.00 90.25 100 GLN A C 1
ATOM 811 O O . GLN A 1 100 ? -15.958 0.010 -3.762 1.00 90.25 100 GLN A O 1
ATOM 816 N N . ASP A 1 101 ? -15.747 -1.472 -2.092 1.00 90.81 101 ASP A N 1
ATOM 817 C CA . ASP A 1 101 ? -16.725 -0.837 -1.194 1.00 90.81 101 ASP A CA 1
ATOM 818 C C . ASP A 1 101 ? -16.090 -0.060 -0.029 1.00 90.81 101 ASP A C 1
ATOM 820 O O . ASP A 1 101 ? -16.745 0.779 0.601 1.00 90.81 101 ASP A O 1
ATOM 824 N N . ARG A 1 102 ? -14.815 -0.321 0.274 1.00 92.44 102 ARG A N 1
ATOM 825 C CA . ARG A 1 102 ? -14.141 0.207 1.462 1.00 92.44 102 ARG A CA 1
ATOM 826 C C . ARG A 1 102 ? -12.639 0.362 1.284 1.00 92.44 102 ARG A C 1
ATOM 828 O O . ARG A 1 102 ? -12.003 -0.291 0.467 1.00 92.44 102 ARG A O 1
ATOM 835 N N . LEU A 1 103 ? -12.065 1.174 2.151 1.00 93.12 103 LEU A N 1
ATOM 836 C CA . LEU A 1 103 ? -10.644 1.400 2.311 1.00 93.12 103 LEU A CA 1
ATOM 837 C C . LEU A 1 103 ? -10.226 0.953 3.713 1.00 93.12 103 LEU A C 1
ATOM 839 O O . LEU A 1 103 ? -10.869 1.304 4.702 1.00 93.12 103 LEU A O 1
ATOM 843 N N . ILE A 1 104 ? -9.148 0.177 3.808 1.00 94.75 104 ILE A N 1
ATOM 844 C CA . ILE A 1 104 ? -8.578 -0.291 5.075 1.00 94.75 104 ILE A CA 1
ATOM 845 C C . ILE A 1 104 ? -7.164 0.262 5.212 1.00 94.75 104 ILE A C 1
ATOM 847 O O . ILE A 1 104 ? -6.350 0.124 4.303 1.00 94.75 104 ILE A O 1
ATOM 851 N N . ILE A 1 105 ? -6.865 0.861 6.363 1.00 95.31 105 ILE A N 1
ATOM 852 C CA . ILE A 1 105 ? -5.536 1.388 6.686 1.00 95.31 105 ILE A CA 1
ATOM 853 C C . ILE A 1 105 ? -4.871 0.437 7.676 1.00 95.31 105 ILE A C 1
ATOM 855 O O . ILE A 1 105 ? -5.391 0.203 8.768 1.00 95.31 105 ILE A O 1
ATOM 859 N N . TYR A 1 106 ? -3.721 -0.108 7.301 1.00 96.25 106 TYR A N 1
ATOM 860 C CA . TYR A 1 106 ? -2.958 -1.083 8.070 1.00 96.25 106 TYR A CA 1
ATOM 861 C C . TYR A 1 106 ? -1.583 -0.530 8.440 1.00 96.25 106 TYR A C 1
ATOM 863 O O . TYR A 1 106 ? -0.882 0.025 7.597 1.00 96.25 106 TYR A O 1
ATOM 871 N N . ARG A 1 107 ? -1.174 -0.727 9.694 1.00 95.81 107 ARG A N 1
ATOM 872 C CA . ARG A 1 107 ? 0.139 -0.338 10.208 1.00 95.81 107 ARG A CA 1
ATOM 873 C C . ARG A 1 107 ? 0.994 -1.578 10.463 1.00 95.81 107 ARG A C 1
ATOM 875 O O . ARG A 1 107 ? 0.776 -2.270 11.461 1.00 95.81 107 ARG A O 1
ATOM 882 N N . PRO A 1 108 ? 2.011 -1.847 9.623 1.00 94.44 108 PRO A N 1
ATOM 883 C CA . PRO A 1 108 ? 2.852 -3.031 9.778 1.00 94.44 108 PRO A CA 1
ATOM 884 C C . PRO A 1 108 ? 3.698 -3.024 11.051 1.00 94.44 108 PRO A C 1
ATOM 886 O O . PRO A 1 108 ? 3.971 -4.083 11.604 1.00 94.44 108 PRO A O 1
ATOM 889 N N . SER A 1 109 ? 4.119 -1.846 11.523 1.00 94.06 109 SER A N 1
ATOM 890 C CA . SER A 1 109 ? 4.998 -1.720 12.695 1.00 94.06 109 SER A CA 1
ATOM 891 C C . SER A 1 109 ? 4.348 -2.200 13.994 1.00 94.06 109 SER A C 1
ATOM 893 O O . SER A 1 109 ? 5.055 -2.612 14.910 1.00 94.06 109 SER A O 1
ATOM 895 N N . THR A 1 110 ? 3.016 -2.170 14.063 1.00 95.88 110 THR A N 1
ATOM 896 C CA . THR A 1 110 ? 2.228 -2.589 15.228 1.00 95.88 110 THR A CA 1
ATOM 897 C C . THR A 1 110 ? 1.282 -3.753 14.930 1.00 95.88 110 THR A C 1
ATOM 899 O O . THR A 1 110 ? 0.501 -4.104 15.807 1.00 95.88 110 THR A O 1
ATOM 902 N N . ASP A 1 111 ? 1.337 -4.329 13.720 1.00 95.75 111 ASP A N 1
ATOM 903 C CA . ASP A 1 111 ? 0.417 -5.370 13.220 1.00 95.75 111 ASP A CA 1
ATOM 904 C C . ASP A 1 111 ? -1.055 -5.033 13.522 1.00 95.75 111 ASP A C 1
ATOM 906 O O . ASP A 1 111 ? -1.794 -5.823 14.108 1.00 95.75 111 ASP A O 1
ATOM 910 N N . SER A 1 112 ? -1.477 -3.804 13.194 1.00 95.94 112 SER A N 1
ATOM 911 C CA . SER A 1 112 ? -2.806 -3.303 13.561 1.00 95.94 112 SER A CA 1
ATOM 912 C C . SER A 1 112 ? -3.526 -2.583 12.424 1.00 95.94 112 SER A C 1
ATOM 914 O O . SER A 1 112 ? -2.923 -1.921 11.579 1.00 95.94 112 SER A O 1
ATOM 916 N N . VAL A 1 113 ? -4.856 -2.702 12.415 1.00 95.75 113 VAL A N 1
ATOM 917 C CA . VAL A 1 113 ? -5.732 -1.930 11.526 1.00 95.75 113 VAL A CA 1
ATOM 918 C C . VAL A 1 113 ? -6.031 -0.593 12.193 1.00 95.75 113 VAL A C 1
ATOM 920 O O . VAL A 1 113 ? -6.600 -0.546 13.281 1.00 95.75 113 VAL A O 1
ATOM 923 N N . ILE A 1 114 ? -5.629 0.494 11.541 1.00 94.62 114 ILE A N 1
ATOM 924 C CA . ILE A 1 114 ? -5.817 1.864 12.029 1.00 94.62 114 ILE A CA 1
ATOM 925 C C . ILE A 1 114 ? -7.253 2.335 11.793 1.00 94.62 114 ILE A C 1
ATOM 927 O O . ILE A 1 114 ? -7.806 3.061 12.616 1.00 94.62 114 ILE A O 1
ATOM 931 N N . GLY A 1 115 ? -7.867 1.911 10.687 1.00 92.62 115 GLY A N 1
ATOM 932 C CA . GLY A 1 115 ? -9.240 2.275 10.361 1.00 92.62 115 GLY A CA 1
ATOM 933 C C . GLY A 1 115 ? -9.788 1.538 9.145 1.00 92.62 115 GLY A C 1
ATOM 934 O O . GLY A 1 115 ? -9.043 0.982 8.338 1.00 92.62 115 GLY A O 1
ATOM 935 N N . THR A 1 116 ? -11.114 1.526 9.035 1.00 93.12 116 THR A N 1
ATOM 936 C CA . THR A 1 116 ? -11.859 1.020 7.877 1.00 93.12 116 THR A CA 1
ATOM 937 C C . THR A 1 116 ? -12.924 2.043 7.514 1.00 93.12 116 THR A C 1
ATOM 939 O O . THR A 1 116 ? -13.719 2.427 8.369 1.00 93.12 116 THR A O 1
ATOM 942 N N . PHE A 1 117 ? -12.929 2.478 6.260 1.00 91.56 117 PHE A N 1
ATOM 943 C CA . PHE A 1 117 ? -13.753 3.583 5.779 1.00 91.56 117 PHE A CA 1
ATOM 944 C C . PHE A 1 117 ? -14.509 3.164 4.515 1.00 91.56 117 PHE A C 1
ATOM 946 O O . PHE A 1 117 ? -13.928 2.478 3.680 1.00 91.56 117 PHE A O 1
ATOM 953 N N . PRO A 1 118 ? -15.781 3.541 4.332 1.00 90.00 118 PRO A N 1
ATOM 954 C CA . PRO A 1 118 ? -16.481 3.332 3.067 1.00 90.00 118 PRO A CA 1
ATOM 955 C C . PRO A 1 118 ? -15.870 4.199 1.955 1.00 90.00 118 PRO A C 1
ATOM 957 O O . PRO A 1 118 ? -15.543 5.364 2.180 1.00 90.00 118 PRO A O 1
ATOM 960 N N . PHE A 1 119 ? -15.758 3.658 0.739 1.00 81.25 119 PHE A N 1
ATOM 961 C CA . PHE A 1 119 ? -15.112 4.354 -0.386 1.00 81.25 119 PHE A CA 1
ATOM 962 C C . PHE A 1 119 ? -15.796 5.693 -0.739 1.00 81.25 119 PHE A C 1
ATOM 964 O O . PHE A 1 119 ? -15.132 6.687 -1.021 1.00 81.25 119 PHE A O 1
ATOM 971 N N . LEU A 1 120 ? -17.127 5.757 -0.605 1.00 66.31 120 LEU A N 1
ATOM 972 C CA . LEU A 1 120 ? -17.954 6.937 -0.909 1.00 66.31 120 LEU A CA 1
ATOM 973 C C . LEU A 1 120 ? -17.640 8.182 -0.055 1.00 66.31 120 LEU A C 1
ATOM 975 O O . LEU A 1 120 ? -18.065 9.283 -0.400 1.00 66.31 120 LEU A O 1
ATOM 979 N N . GLN A 1 121 ? -16.928 8.035 1.066 1.00 60.62 121 GLN A N 1
ATOM 980 C CA . GLN A 1 121 ? -16.547 9.173 1.913 1.00 60.62 121 GLN A CA 1
ATOM 981 C C . GLN A 1 121 ? -15.336 9.946 1.381 1.00 60.62 121 GLN A C 1
ATOM 983 O O . GLN A 1 121 ? -15.096 11.061 1.829 1.00 60.62 121 GLN A O 1
ATOM 988 N N . ILE A 1 122 ? -14.588 9.385 0.429 1.00 61.97 122 ILE A N 1
ATOM 989 C CA . ILE A 1 122 ? -13.355 9.994 -0.087 1.00 61.97 122 ILE A CA 1
ATOM 990 C C . ILE A 1 122 ? -13.653 10.942 -1.264 1.00 61.97 122 ILE A C 1
ATOM 992 O O . ILE A 1 122 ? -12.895 11.871 -1.512 1.00 61.97 122 ILE A O 1
ATOM 996 N N . GLU A 1 123 ? -14.778 10.747 -1.956 1.00 58.28 123 GLU A N 1
ATOM 997 C CA . GLU A 1 123 ? -15.131 11.472 -3.188 1.00 58.28 123 GLU A CA 1
ATOM 998 C C . GLU A 1 123 ? -15.957 12.754 -2.949 1.00 58.28 123 GLU A C 1
ATOM 1000 O O . GLU A 1 123 ? -15.990 13.629 -3.805 1.00 58.28 123 GLU A O 1
ATOM 1005 N N . ASN A 1 124 ? -16.598 12.907 -1.783 1.00 53.34 124 ASN A N 1
ATOM 1006 C CA . ASN A 1 124 ? -17.625 13.939 -1.553 1.00 53.34 124 ASN A CA 1
ATOM 1007 C C . ASN A 1 124 ? -17.154 15.210 -0.807 1.00 53.34 124 ASN A C 1
ATOM 1009 O O . ASN A 1 124 ? -17.997 16.004 -0.395 1.00 53.34 124 ASN A O 1
ATOM 1013 N N . GLU A 1 125 ? -15.848 15.426 -0.622 1.00 54.78 125 GLU A N 1
ATOM 1014 C CA . GLU A 1 125 ? -15.300 16.641 0.026 1.00 54.78 125 GLU A CA 1
ATOM 1015 C C . GLU A 1 125 ? -14.492 17.539 -0.939 1.00 54.78 125 GLU A C 1
ATOM 1017 O O . GLU A 1 125 ? -13.554 18.212 -0.514 1.00 54.78 125 GLU A O 1
ATOM 1022 N N . GLN A 1 126 ? -14.840 17.554 -2.235 1.00 49.94 126 GLN A N 1
ATOM 1023 C CA . GLN A 1 126 ? -14.315 18.531 -3.208 1.00 49.94 126 GLN A CA 1
ATOM 1024 C C . GLN A 1 126 ? -15.248 19.728 -3.397 1.00 49.94 126 GLN A C 1
ATOM 1026 O O . GLN A 1 126 ? -16.478 19.515 -3.488 1.00 49.94 126 GLN A O 1
#